Protein AF-A0A352B1U4-F1 (af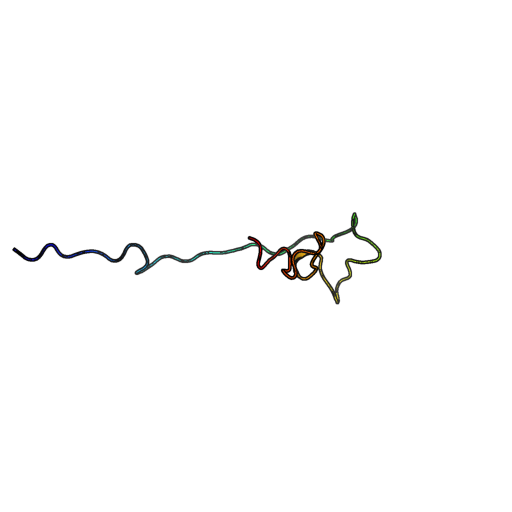db_monomer)

Sequence (51 aa):
MDTNQIDPTENFFAIIPAGGVGSRLWPLSRASAPKFLHDLTGSGQTLLQDT

Radius of gyration: 17.98 Å; Cα contacts (8 Å, |Δi|>4): 34; chains: 1; bounding box: 40×22×50 Å

Foldseek 3Di:
DDDPDDDPCPPDDDDDDQDDQCVVVPPQADPVRHQQQDDPPPPPDGVVRVD

pLDDT: mean 91.1, std 10.6, range [50.81, 97.69]

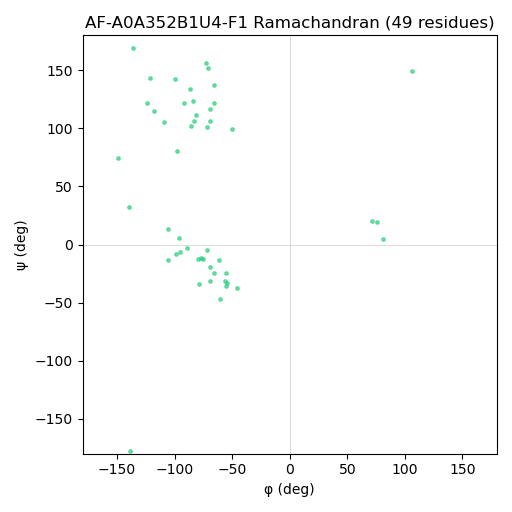Mean predicted aligned error: 5.67 Å

Secondary structure (DSSP, 8-state):
-------TTTT-----------GGGTTT-BTTB-GGGS-SSSSSS-TTT--

Structure (mmCIF, N/CA/C/O backbone):
data_AF-A0A352B1U4-F1
#
_entry.id   AF-A0A352B1U4-F1
#
loop_
_atom_site.group_PDB
_atom_site.id
_atom_site.type_symbol
_atom_site.label_atom_id
_atom_site.label_alt_id
_atom_site.label_comp_id
_atom_site.label_asym_id
_atom_site.label_entity_id
_atom_site.label_seq_id
_atom_site.pdbx_PDB_ins_code
_atom_site.Cartn_x
_atom_site.Cartn_y
_atom_site.Cartn_z
_atom_site.occupancy
_atom_site.B_iso_or_equiv
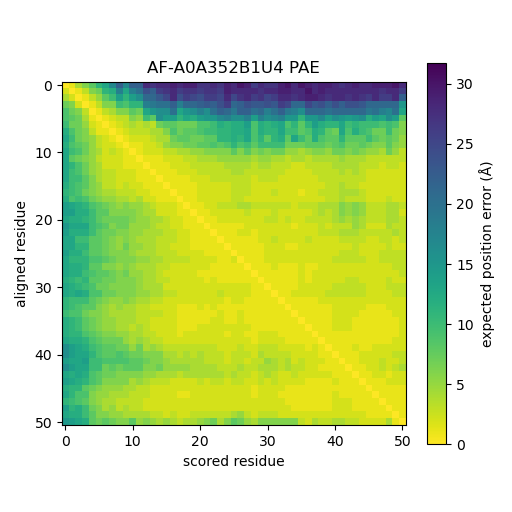_atom_site.auth_seq_id
_atom_site.auth_comp_id
_atom_site.auth_asym_id
_atom_site.auth_atom_id
_atom_site.pdbx_PDB_model_num
ATOM 1 N N . MET A 1 1 ? -29.747 -5.421 35.170 1.00 50.81 1 MET A N 1
ATOM 2 C CA . MET A 1 1 ? -28.770 -4.339 34.951 1.00 50.81 1 MET A CA 1
ATOM 3 C C . MET A 1 1 ? -28.089 -4.662 33.637 1.00 50.81 1 MET A C 1
ATOM 5 O O . MET A 1 1 ? -27.093 -5.367 33.651 1.00 50.81 1 MET A O 1
ATOM 9 N N . ASP A 1 2 ? -28.708 -4.277 32.521 1.00 54.78 2 ASP A N 1
ATOM 10 C CA . ASP A 1 2 ? -28.099 -4.451 31.202 1.00 54.78 2 ASP A CA 1
ATOM 11 C C . ASP A 1 2 ? -27.131 -3.295 30.995 1.00 54.78 2 ASP A C 1
ATOM 13 O O . ASP A 1 2 ? -27.526 -2.129 30.931 1.00 54.78 2 ASP A O 1
ATOM 17 N N . THR A 1 3 ? -25.844 -3.607 30.976 1.00 61.97 3 THR A N 1
ATOM 18 C CA . THR A 1 3 ? -24.836 -2.669 30.508 1.00 61.97 3 THR A CA 1
ATOM 19 C C . THR A 1 3 ? -25.044 -2.526 29.009 1.00 61.97 3 THR A C 1
ATOM 21 O O . THR A 1 3 ? -24.732 -3.450 28.265 1.00 61.97 3 THR A O 1
ATOM 24 N N . ASN A 1 4 ? -25.601 -1.392 28.579 1.00 65.88 4 ASN A N 1
ATOM 25 C CA . ASN A 1 4 ? -25.600 -0.963 27.182 1.00 65.88 4 ASN A CA 1
ATOM 26 C C . ASN A 1 4 ? -24.159 -1.047 26.658 1.00 65.88 4 ASN A C 1
ATOM 28 O O . ASN A 1 4 ? -23.326 -0.191 26.966 1.00 65.88 4 ASN A O 1
ATOM 32 N N . GLN A 1 5 ? -23.846 -2.125 25.947 1.00 75.44 5 GLN A N 1
ATOM 33 C CA . GLN A 1 5 ? -22.524 -2.350 25.396 1.00 75.44 5 GLN A CA 1
ATOM 34 C C . GLN A 1 5 ? -22.481 -1.629 24.054 1.00 75.44 5 GLN A C 1
ATOM 36 O O . GLN A 1 5 ? -23.064 -2.086 23.077 1.00 75.44 5 GLN A O 1
ATOM 41 N N . ILE A 1 6 ? -21.848 -0.458 24.042 1.00 78.44 6 ILE A N 1
ATOM 42 C CA . ILE A 1 6 ? -21.607 0.298 22.813 1.00 78.44 6 ILE A CA 1
ATOM 43 C C . ILE A 1 6 ? -20.641 -0.526 21.960 1.00 78.44 6 ILE A C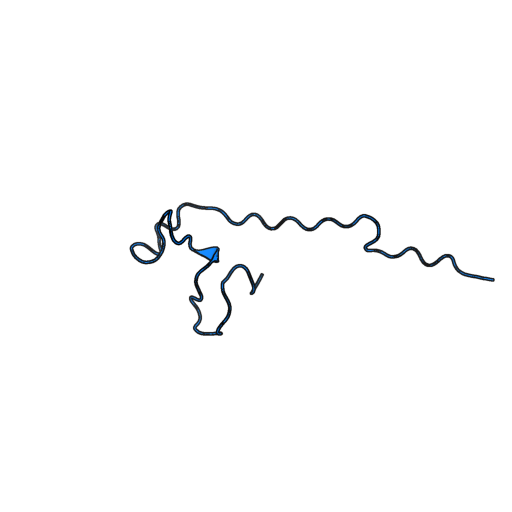 1
ATOM 45 O O . ILE A 1 6 ? -19.544 -0.854 22.424 1.00 78.44 6 ILE A O 1
ATOM 49 N N . A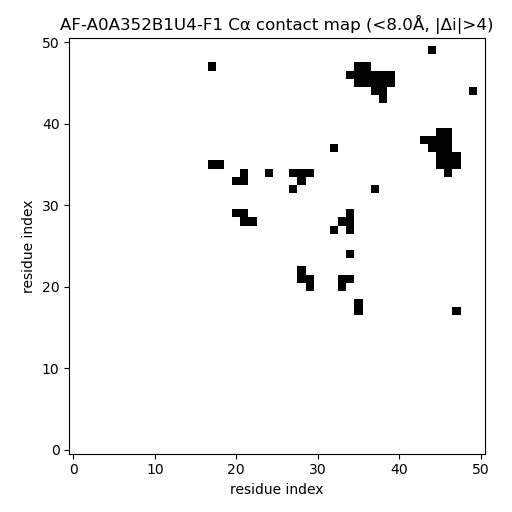SP A 1 7 ? -21.050 -0.873 20.740 1.00 87.12 7 ASP A N 1
ATOM 50 C CA . ASP A 1 7 ? -20.162 -1.511 19.775 1.00 87.12 7 ASP A CA 1
ATOM 51 C C . ASP A 1 7 ? -19.114 -0.469 19.342 1.00 87.12 7 ASP A C 1
ATOM 53 O O . ASP A 1 7 ? -19.470 0.560 18.761 1.00 87.12 7 ASP A O 1
ATOM 5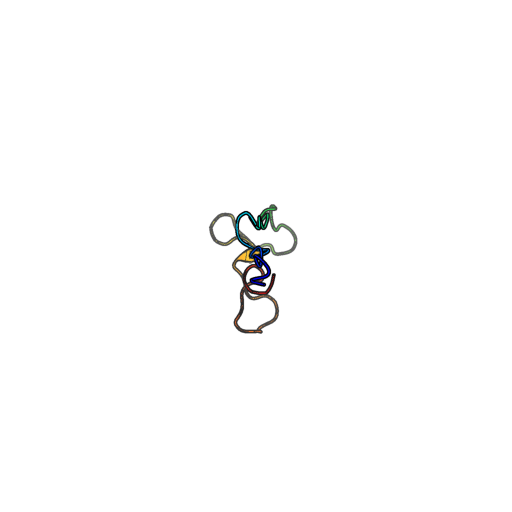7 N N . PRO A 1 8 ? -17.816 -0.685 19.616 1.00 83.62 8 PRO A N 1
ATOM 58 C CA . PRO A 1 8 ? -16.773 0.276 19.265 1.00 83.62 8 PRO A CA 1
ATOM 59 C C . PRO A 1 8 ? -16.665 0.529 17.753 1.00 83.62 8 PRO A C 1
ATOM 61 O O . PRO A 1 8 ? -16.009 1.487 17.342 1.00 83.62 8 PRO A O 1
ATOM 64 N N . THR A 1 9 ? -17.297 -0.303 16.922 1.00 91.19 9 THR A N 1
ATOM 65 C CA . THR A 1 9 ? -17.290 -0.181 15.463 1.00 91.19 9 THR A CA 1
ATOM 66 C C . THR A 1 9 ? -18.500 0.557 14.893 1.00 91.19 9 THR A C 1
ATOM 68 O O . THR A 1 9 ? -18.481 0.894 13.711 1.00 91.19 9 THR A O 1
ATOM 71 N N . GLU A 1 10 ? -19.501 0.896 15.717 1.00 91.81 10 GLU A N 1
ATOM 72 C CA . GLU A 1 10 ? -20.799 1.442 15.283 1.00 91.81 10 GLU A CA 1
ATOM 73 C C . GLU A 1 10 ? -20.676 2.708 14.411 1.00 91.81 10 GLU A C 1
ATOM 75 O O . GLU A 1 10 ? -21.541 2.979 13.586 1.00 91.81 10 GLU A O 1
ATOM 80 N N . ASN A 1 11 ? -19.574 3.457 14.530 1.00 91.06 11 ASN A N 1
ATOM 81 C CA . ASN A 1 11 ? -19.253 4.600 13.666 1.00 91.06 11 ASN A CA 1
ATOM 82 C C . ASN A 1 11 ? -17.761 4.662 13.290 1.00 91.06 11 ASN A C 1
ATOM 84 O O . ASN A 1 11 ? -17.185 5.745 13.154 1.00 91.06 11 ASN A O 1
ATOM 88 N N . PHE A 1 12 ? -17.105 3.508 13.167 1.00 93.50 12 PHE A N 1
ATOM 89 C CA . PHE A 1 12 ? -15.686 3.448 12.830 1.00 93.50 12 PHE A CA 1
ATOM 90 C C . PHE A 1 12 ? -15.471 3.344 11.316 1.00 93.50 12 PHE A C 1
ATOM 92 O O . PHE A 1 12 ? -15.905 2.390 10.674 1.00 93.50 12 PHE A O 1
ATOM 99 N N . PHE A 1 13 ? -14.739 4.306 10.751 1.00 94.81 13 PHE A N 1
ATOM 100 C CA . PHE A 1 13 ? -14.361 4.314 9.338 1.00 94.81 13 PHE A CA 1
ATOM 101 C C . PHE A 1 13 ? -12.842 4.249 9.205 1.00 94.81 13 PHE A C 1
ATOM 103 O O . PHE A 1 13 ? -12.134 5.186 9.576 1.00 94.81 13 PHE A O 1
ATOM 110 N N . ALA A 1 14 ? -12.343 3.153 8.638 1.00 93.81 14 ALA A N 1
ATOM 111 C CA . ALA A 1 14 ? -10.945 3.035 8.254 1.00 93.81 14 ALA A CA 1
ATOM 112 C C . ALA A 1 14 ? -10.737 3.593 6.841 1.00 93.81 14 ALA A C 1
ATOM 114 O O . ALA A 1 14 ? -11.487 3.282 5.915 1.00 93.81 14 ALA A O 1
ATOM 115 N N . ILE A 1 15 ? -9.693 4.400 6.670 1.00 95.06 15 ILE A N 1
ATOM 116 C CA . ILE A 1 15 ? -9.270 4.923 5.370 1.00 95.06 15 ILE A CA 1
ATOM 117 C C . ILE A 1 15 ? -7.815 4.522 5.170 1.00 95.06 15 ILE A C 1
ATOM 119 O O . ILE A 1 15 ? -6.953 4.910 5.956 1.00 95.06 15 ILE A O 1
ATOM 123 N N . ILE A 1 16 ? -7.539 3.784 4.095 1.00 94.44 16 ILE A N 1
ATOM 124 C CA . ILE A 1 16 ? -6.182 3.382 3.717 1.00 94.44 16 ILE A CA 1
ATOM 125 C C . ILE A 1 16 ? -5.782 4.167 2.459 1.00 94.44 16 ILE A C 1
ATOM 127 O O . ILE A 1 16 ? -6.281 3.879 1.368 1.00 94.44 16 ILE A O 1
ATOM 131 N N . PRO A 1 17 ? -4.906 5.183 2.562 1.00 95.00 17 PRO A N 1
ATOM 132 C CA . PRO A 1 17 ? -4.443 5.924 1.397 1.00 95.00 17 PRO A CA 1
ATOM 133 C C . PRO A 1 17 ? -3.486 5.068 0.552 1.00 95.00 17 PRO A C 1
ATOM 135 O O . PRO A 1 17 ? -2.296 4.947 0.841 1.00 95.00 17 PRO A O 1
ATOM 138 N N . ALA A 1 18 ? -3.996 4.510 -0.543 1.00 94.50 18 ALA A N 1
ATOM 139 C CA . ALA A 1 18 ? -3.234 3.691 -1.482 1.00 94.50 18 ALA A CA 1
ATOM 140 C C . ALA A 1 18 ? -2.781 4.527 -2.693 1.00 94.50 18 ALA A C 1
ATOM 142 O O . ALA A 1 18 ? -3.408 4.531 -3.750 1.00 94.50 18 ALA A O 1
ATOM 143 N N . GLY A 1 19 ? -1.694 5.288 -2.527 1.00 92.25 19 GLY A N 1
ATOM 144 C CA . GLY A 1 19 ? -1.202 6.220 -3.547 1.00 92.25 19 GLY A CA 1
ATOM 145 C C . GLY A 1 19 ? 0.319 6.254 -3.720 1.00 92.25 19 GLY A C 1
ATOM 146 O O . GLY A 1 19 ? 1.085 5.535 -3.069 1.00 92.25 19 GLY A O 1
ATOM 147 N N . GLY A 1 20 ? 0.761 7.134 -4.620 1.00 94.44 20 GLY A N 1
ATOM 148 C CA . GLY A 1 20 ? 2.169 7.382 -4.932 1.00 94.44 20 GLY A CA 1
ATOM 149 C C . GLY A 1 20 ? 2.620 6.797 -6.274 1.00 94.44 20 GLY A C 1
ATOM 150 O O . GLY A 1 20 ? 2.140 5.764 -6.724 1.00 94.44 20 GLY A O 1
ATOM 151 N N . VAL A 1 21 ? 3.591 7.468 -6.899 1.00 94.31 21 VAL A N 1
ATOM 152 C CA . VAL A 1 21 ? 4.043 7.214 -8.283 1.00 94.31 21 VAL A CA 1
ATOM 153 C C . VAL A 1 21 ? 4.720 5.851 -8.501 1.00 94.31 21 VAL A C 1
ATOM 155 O O . VAL A 1 21 ? 4.726 5.331 -9.611 1.00 94.31 21 VAL A O 1
ATOM 158 N N . GLY A 1 22 ? 5.294 5.252 -7.453 1.00 94.81 22 GLY A N 1
ATOM 159 C CA . GLY A 1 22 ? 5.950 3.945 -7.556 1.00 94.81 22 GLY A CA 1
ATOM 160 C C . GLY A 1 22 ? 7.283 3.941 -8.319 1.00 94.81 22 GLY A C 1
ATOM 161 O O . GLY A 1 22 ? 7.721 2.875 -8.735 1.00 94.81 22 GLY A O 1
ATOM 162 N N . SER A 1 23 ? 7.969 5.084 -8.471 1.00 95.69 23 SER A N 1
ATOM 163 C CA . SER A 1 23 ? 9.185 5.205 -9.302 1.00 95.69 23 SER A CA 1
ATOM 164 C C . SER A 1 23 ? 10.321 4.246 -8.931 1.00 95.69 23 SER A C 1
ATOM 166 O O . SER A 1 23 ? 11.058 3.812 -9.806 1.00 95.69 23 SER A O 1
ATOM 168 N N . ARG A 1 24 ? 10.457 3.880 -7.647 1.00 96.00 24 ARG A N 1
ATOM 169 C CA . ARG A 1 24 ? 11.476 2.915 -7.181 1.00 96.00 24 ARG A CA 1
ATOM 170 C C . ARG A 1 24 ? 11.215 1.481 -7.645 1.00 96.00 24 ARG A C 1
ATOM 172 O O . ARG A 1 24 ? 12.121 0.663 -7.608 1.00 96.00 24 ARG A O 1
ATOM 179 N N . LEU A 1 25 ? 9.980 1.191 -8.041 1.00 96.50 25 LEU A N 1
ATOM 180 C CA . LEU A 1 25 ? 9.544 -0.104 -8.545 1.00 96.50 25 LEU A CA 1
ATOM 181 C C . LEU A 1 25 ? 9.347 -0.063 -10.058 1.00 96.50 25 LEU A C 1
ATOM 183 O O . LEU A 1 25 ? 8.721 -0.956 -10.606 1.00 96.50 25 LEU A O 1
ATOM 187 N N . TRP A 1 26 ? 9.816 0.961 -10.768 1.00 94.25 26 TRP A N 1
ATOM 188 C CA . TRP A 1 26 ? 9.798 0.913 -12.226 1.00 94.25 26 TRP A CA 1
ATOM 189 C C . TRP A 1 26 ? 10.747 -0.204 -12.717 1.00 94.25 26 TRP A C 1
ATOM 191 O O . TRP A 1 26 ? 11.842 -0.326 -12.168 1.00 94.25 26 TRP A O 1
ATOM 201 N N . PRO A 1 27 ? 10.379 -1.025 -13.722 1.00 95.38 27 PRO A N 1
ATOM 202 C CA . PRO A 1 27 ? 9.187 -0.937 -14.575 1.00 95.38 27 PRO A CA 1
ATOM 203 C C . PRO A 1 27 ? 7.950 -1.680 -14.047 1.00 95.38 27 PRO A C 1
ATOM 205 O O . PRO A 1 27 ? 6.902 -1.615 -14.688 1.00 95.38 27 PRO A O 1
ATOM 208 N N . LEU A 1 28 ? 8.066 -2.376 -12.915 1.00 95.44 28 LEU A N 1
ATOM 209 C CA . LEU A 1 28 ? 7.010 -3.189 -12.306 1.00 95.44 28 LEU A CA 1
ATOM 210 C C . LEU A 1 28 ? 5.767 -2.358 -11.939 1.00 95.44 28 LEU A C 1
ATOM 212 O O . LEU A 1 28 ? 4.649 -2.730 -12.285 1.00 95.44 28 LEU A O 1
ATOM 216 N N . SER A 1 29 ? 5.951 -1.207 -11.287 1.00 97.31 29 SER A N 1
ATOM 217 C CA . SER A 1 29 ? 4.854 -0.281 -10.986 1.00 97.31 29 SER A CA 1
ATOM 218 C C . SER A 1 29 ? 4.578 0.638 -12.175 1.00 97.31 29 SER A C 1
ATOM 220 O O . SER A 1 29 ? 5.448 1.394 -12.616 1.00 97.31 29 SER A O 1
ATOM 222 N N . ARG A 1 30 ? 3.332 0.630 -12.655 1.00 96.94 30 ARG A N 1
ATOM 223 C CA . ARG A 1 30 ? 2.820 1.518 -13.715 1.00 96.94 30 ARG A CA 1
ATOM 224 C C . ARG A 1 30 ? 1.442 2.053 -13.338 1.00 96.94 30 ARG A C 1
ATOM 226 O O . ARG A 1 30 ? 0.807 1.533 -12.431 1.00 96.94 30 ARG A O 1
ATOM 233 N N . ALA A 1 31 ? 0.939 3.041 -14.079 1.00 94.69 31 ALA A N 1
ATOM 234 C CA . ALA A 1 31 ? -0.422 3.550 -13.880 1.00 94.69 31 ALA A CA 1
ATOM 235 C C . ALA A 1 31 ? -1.494 2.441 -13.967 1.00 94.69 31 ALA A C 1
ATOM 237 O O . ALA A 1 31 ? -2.451 2.458 -13.206 1.00 94.69 31 ALA A O 1
ATOM 238 N N . SER A 1 32 ? -1.301 1.453 -14.850 1.00 95.44 32 SER A N 1
ATOM 239 C CA . SER A 1 32 ? -2.197 0.299 -15.005 1.00 95.44 32 SER A CA 1
ATOM 240 C C . SER A 1 32 ? -2.000 -0.803 -13.954 1.00 95.44 32 SER A C 1
ATOM 242 O O . SER A 1 32 ? -2.814 -1.714 -13.884 1.00 95.44 32 SER A O 1
ATOM 244 N N . ALA A 1 33 ? -0.910 -0.759 -13.184 1.00 96.12 33 ALA A N 1
ATOM 245 C CA . ALA A 1 33 ? -0.548 -1.761 -12.182 1.00 96.12 33 ALA A CA 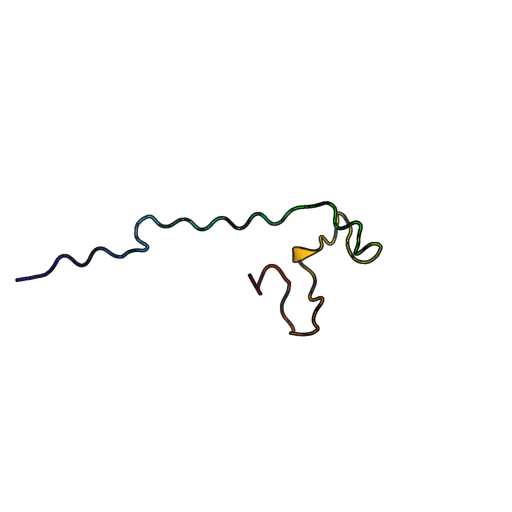1
ATOM 246 C C . ALA A 1 33 ? 0.238 -1.080 -11.040 1.00 96.12 33 ALA A C 1
ATOM 248 O O . ALA A 1 33 ? 1.473 -1.161 -11.005 1.00 96.12 33 ALA A O 1
ATOM 249 N N . PRO A 1 34 ? -0.443 -0.319 -10.162 1.00 97.19 34 PRO A N 1
ATOM 250 C CA . PRO A 1 34 ? 0.201 0.480 -9.123 1.00 97.19 34 PRO A CA 1
ATOM 251 C C . PRO A 1 34 ? 0.793 -0.386 -8.004 1.00 97.19 34 PRO A C 1
ATOM 253 O O . PRO A 1 34 ? 0.278 -1.456 -7.690 1.00 97.19 34 PRO A O 1
ATOM 256 N N . LYS A 1 35 ? 1.854 0.113 -7.353 1.00 96.81 35 LYS A N 1
ATOM 257 C CA . LYS A 1 35 ? 2.663 -0.620 -6.357 1.00 96.81 35 LYS A CA 1
ATOM 258 C C . LYS A 1 35 ? 1.881 -1.3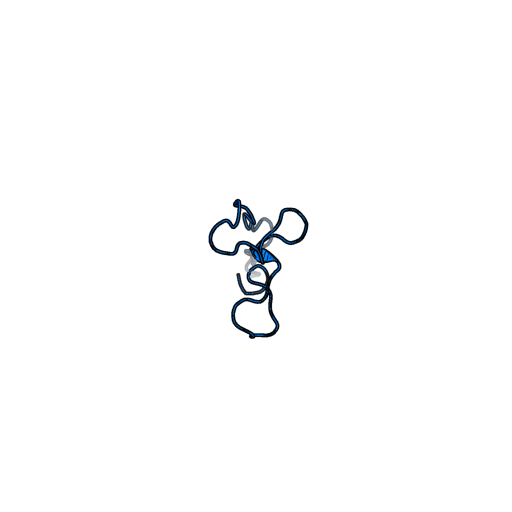98 -5.287 1.00 96.81 35 LYS A C 1
ATOM 260 O O . LYS A 1 35 ? 2.326 -2.463 -4.890 1.00 96.81 35 LYS A O 1
ATOM 265 N N . PHE A 1 36 ? 0.758 -0.869 -4.804 1.00 97.00 36 PHE A N 1
ATOM 266 C CA . PHE A 1 36 ? 0.017 -1.451 -3.682 1.00 97.00 36 PHE A CA 1
ATOM 267 C C . PHE A 1 36 ? -0.812 -2.682 -4.078 1.00 97.00 36 PHE A C 1
ATOM 269 O O . PHE A 1 36 ? -1.275 -3.401 -3.202 1.00 97.00 36 PHE A O 1
ATOM 276 N N . LEU A 1 37 ? -0.958 -2.944 -5.382 1.00 97.00 37 LEU A N 1
ATOM 277 C CA . LEU A 1 37 ? -1.611 -4.140 -5.921 1.00 97.00 37 LEU A CA 1
ATOM 278 C C . LEU A 1 37 ? -0.617 -5.252 -6.287 1.00 97.00 37 LEU A C 1
ATOM 280 O O . LEU A 1 37 ? -1.020 -6.254 -6.869 1.00 97.00 37 LEU A O 1
ATOM 284 N N . HIS A 1 38 ? 0.671 -5.081 -5.981 1.00 96.38 38 HIS A N 1
ATOM 285 C CA . HIS A 1 38 ? 1.684 -6.111 -6.205 1.00 96.38 38 HIS A CA 1
ATOM 286 C C . HIS A 1 38 ? 1.991 -6.855 -4.911 1.00 96.38 38 HIS A C 1
ATOM 288 O O . HIS A 1 38 ? 2.080 -6.242 -3.846 1.00 96.38 38 HIS A O 1
ATOM 294 N N . ASP A 1 39 ? 2.205 -8.160 -5.032 1.00 96.56 39 ASP A N 1
ATOM 295 C CA . ASP A 1 39 ? 2.914 -8.953 -4.033 1.00 96.56 39 ASP A CA 1
ATOM 296 C C . ASP A 1 39 ? 4.419 -8.808 -4.293 1.00 96.56 39 ASP A C 1
ATOM 298 O O . ASP A 1 39 ? 4.951 -9.313 -5.283 1.00 96.56 39 ASP A O 1
ATOM 302 N N . LEU A 1 40 ? 5.098 -8.048 -3.435 1.00 94.56 40 LEU A N 1
ATOM 303 C CA . LEU A 1 40 ? 6.540 -7.805 -3.550 1.00 94.56 40 LEU A CA 1
ATOM 304 C C . LEU A 1 40 ? 7.371 -8.702 -2.631 1.00 94.56 40 LEU A C 1
ATOM 306 O O . LEU A 1 40 ? 8.599 -8.674 -2.713 1.00 94.56 40 LEU A O 1
ATOM 310 N N . THR A 1 41 ? 6.724 -9.449 -1.739 1.00 92.69 41 THR A N 1
ATOM 311 C CA . THR A 1 41 ? 7.385 -10.283 -0.727 1.00 92.69 41 THR A CA 1
ATOM 312 C C . THR A 1 41 ? 7.300 -11.770 -1.074 1.00 92.69 41 THR A C 1
ATOM 314 O O . THR A 1 41 ? 8.049 -12.567 -0.512 1.00 92.69 41 THR A O 1
ATOM 317 N N . GLY A 1 42 ? 6.443 -12.139 -2.030 1.00 94.12 42 GLY A N 1
ATOM 318 C CA . GLY A 1 42 ? 6.130 -13.520 -2.383 1.00 94.12 42 GLY A CA 1
ATOM 319 C C . GLY A 1 42 ? 5.206 -14.196 -1.368 1.00 94.12 42 GLY A C 1
ATOM 320 O O . GLY A 1 42 ? 5.185 -15.425 -1.306 1.00 94.12 42 GLY A O 1
ATOM 321 N N . SER A 1 43 ? 4.487 -13.423 -0.544 1.00 95.19 43 SER A N 1
ATOM 322 C CA . SER A 1 43 ? 3.587 -13.934 0.502 1.00 95.19 43 SER A CA 1
ATOM 323 C C . SER A 1 43 ? 2.269 -14.486 -0.052 1.00 95.19 43 SER A C 1
ATOM 325 O O . SER A 1 43 ? 1.519 -15.142 0.671 1.00 95.19 43 SER A O 1
ATOM 327 N N . GLY A 1 44 ? 1.972 -14.229 -1.327 1.00 97.19 44 GLY A N 1
ATOM 328 C CA . GLY A 1 44 ? 0.667 -14.463 -1.935 1.00 97.19 44 GLY A CA 1
ATOM 329 C C . GLY A 1 44 ?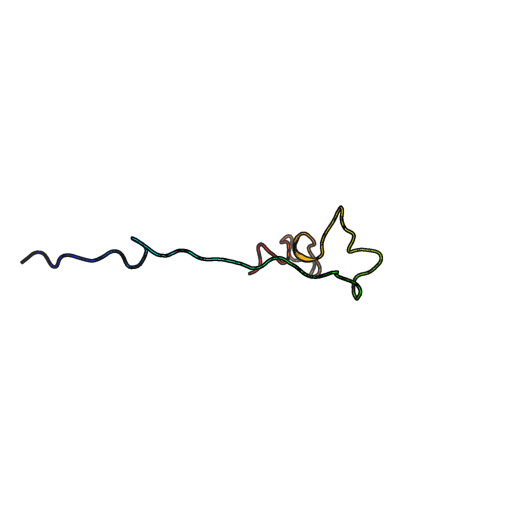 -0.342 -13.350 -1.647 1.00 97.19 44 GLY A C 1
ATOM 330 O O . GLY A 1 44 ? -1.503 -13.484 -2.036 1.00 97.19 44 GLY A O 1
ATOM 331 N N . GLN A 1 45 ? 0.072 -12.265 -0.988 1.00 97.69 45 GLN A N 1
ATOM 332 C CA . GLN A 1 45 ? -0.764 -11.103 -0.703 1.00 97.69 45 GLN A CA 1
ATOM 333 C C . GLN A 1 45 ? -0.165 -9.833 -1.300 1.00 97.69 45 GLN A C 1
ATOM 335 O O . GLN A 1 45 ? 1.045 -9.628 -1.348 1.00 97.69 45 GLN A O 1
ATOM 340 N N . THR A 1 46 ? -1.039 -8.960 -1.790 1.00 97.50 46 THR A N 1
ATOM 341 C CA . THR A 1 46 ? -0.630 -7.624 -2.229 1.00 97.50 46 THR A CA 1
ATOM 342 C C . THR A 1 46 ? -0.300 -6.751 -1.023 1.00 97.50 46 THR A C 1
ATOM 344 O O . THR A 1 46 ? -0.858 -6.945 0.055 1.00 97.50 46 THR A O 1
ATOM 347 N N . LEU A 1 47 ? 0.522 -5.714 -1.211 1.00 95.56 47 LEU A N 1
ATOM 348 C CA . LEU A 1 47 ? 0.823 -4.772 -0.122 1.00 95.56 47 LEU A CA 1
ATOM 349 C C . LEU A 1 47 ? -0.434 -4.160 0.517 1.00 95.56 47 LEU A C 1
ATOM 351 O O . LEU A 1 47 ? -0.420 -3.856 1.704 1.00 95.56 47 LEU A O 1
ATOM 355 N N . LEU A 1 48 ? -1.499 -3.941 -0.266 1.00 96.50 48 LEU A N 1
ATOM 356 C CA . LEU A 1 48 ? -2.759 -3.405 0.250 1.00 96.50 48 LEU A CA 1
ATOM 357 C C . LEU A 1 48 ? -3.500 -4.402 1.152 1.00 96.50 48 LEU A C 1
ATOM 359 O O . LEU A 1 48 ? -4.207 -3.969 2.047 1.00 96.50 48 LEU A O 1
ATOM 363 N N . GLN A 1 49 ? -3.368 -5.706 0.902 1.00 96.62 49 GLN A N 1
ATOM 364 C CA . GLN A 1 49 ? -3.965 -6.754 1.738 1.00 96.62 49 GLN A CA 1
ATOM 365 C C . GLN A 1 49 ? -3.149 -7.003 3.009 1.00 96.62 49 GLN A C 1
ATOM 367 O O . GLN A 1 49 ? -3.732 -7.264 4.054 1.00 96.62 49 GLN A O 1
ATOM 372 N N . ASP A 1 50 ? -1.824 -6.869 2.914 1.00 95.00 50 ASP A N 1
ATOM 373 C CA . ASP A 1 50 ? -0.904 -6.960 4.053 1.00 95.00 50 ASP A CA 1
ATOM 374 C C . ASP A 1 50 ? -0.979 -5.729 5.002 1.00 95.00 50 ASP A C 1
ATOM 376 O O . ASP A 1 50 ? -0.288 -5.718 6.023 1.00 95.00 50 ASP A O 1
ATOM 380 N N . THR A 1 51 ? -1.768 -4.685 4.679 1.00 89.50 51 THR A N 1
ATOM 381 C CA . THR A 1 51 ? -1.924 -3.433 5.464 1.00 89.50 51 THR A CA 1
ATOM 382 C C . THR A 1 51 ? -3.241 -3.398 6.232 1.00 89.50 51 THR A C 1
ATOM 384 O O . THR A 1 51 ? -3.201 -3.050 7.434 1.00 89.50 51 THR A O 1
#

Solvent-accessible surface area (backbone atoms only — not comparable to full-atom values): 3620 Å² total; per-residue (Å²): 136,83,76,84,75,78,63,87,60,81,83,61,80,89,80,81,91,87,77,78,83,34,72,91,43,57,83,74,23,38,95,93,44,46,55,50,75,38,52,86,82,77,78,85,46,26,52,60,74,77,104